Protein AF-Q4VAB4-F1 (afdb_monomer_lite)

InterPro domains:
  IPR021852 Domain of unknown function DUF3456 [PF11938] (2-85)
  IPR042415 Protein canopy homolog [PTHR13341] (2-89)

Organism: Mus musculus (NCBI:txid10090)

Sequence (94 aa):
MRMNDYQLEDDPVTKQKYFRRYAPRKGDKIYKEYKKFFFYSDAFRPLKFACEAIIEKYEDEIFELIAQEANHLADMLCNEKSDLCGTPTNSPEP

Secondary structure (DSSP, 8-state):
--GGGEEEEE-TTT--EEEEE-SPPTTSTTHHHHTTS----TTHHHHHHHHHHHHHHTHHHHHHHHHTT-TTHHHHHHHTS-STT---------

Foldseek 3Di:
DPQQQWEWDADPPPRDIDIGGPQDDVPDPCNVVSVVDDGGYPRNVVVVVVVVCLCVVCVPVLVVCVVVVPPCSVCCCCPPVDVNPPDPPPDPDD

Radius of gyration: 16.47 Å; chains: 1; bounding box: 33×50×33 Å

Structure (mmCIF, N/CA/C/O backbone):
data_AF-Q4VAB4-F1
#
_entry.id   AF-Q4VAB4-F1
#
loop_
_atom_site.group_PDB
_atom_site.id
_atom_site.type_symbol
_atom_site.label_atom_id
_atom_site.label_alt_id
_atom_site.label_comp_id
_atom_site.label_asym_id
_atom_site.label_entity_id
_atom_site.label_seq_id
_atom_site.pdbx_PDB_ins_code
_atom_site.Cartn_x
_atom_site.Cartn_y
_atom_site.Cartn_z
_atom_site.occupancy
_atom_site.B_iso_or_equiv
_atom_site.auth_seq_id
_atom_site.auth_comp_id
_atom_site.auth_asym_id
_atom_site.auth_atom_id
_atom_site.pdbx_PDB_model_num
ATOM 1 N N . MET A 1 1 ? -8.215 9.854 -3.628 1.00 66.25 1 MET A N 1
ATOM 2 C CA . MET A 1 1 ? -6.943 9.098 -3.533 1.00 66.25 1 MET A CA 1
ATOM 3 C C . MET A 1 1 ? -6.202 9.176 -4.869 1.00 66.25 1 MET A C 1
ATOM 5 O O . MET A 1 1 ? -6.843 9.079 -5.908 1.00 66.25 1 MET A O 1
ATOM 9 N N . ARG A 1 2 ? -4.888 9.444 -4.889 1.00 82.62 2 ARG A N 1
ATOM 10 C CA . ARG A 1 2 ? -4.119 9.567 -6.145 1.00 82.62 2 ARG A CA 1
ATOM 11 C C . ARG A 1 2 ? -3.558 8.205 -6.557 1.00 82.62 2 ARG A C 1
ATOM 13 O O . ARG A 1 2 ? -2.373 7.965 -6.388 1.00 82.62 2 ARG A O 1
ATOM 20 N N . MET A 1 3 ? -4.406 7.313 -7.068 1.00 89.06 3 MET A N 1
ATOM 21 C CA . MET A 1 3 ? -3.994 5.933 -7.396 1.00 89.06 3 MET A CA 1
ATOM 22 C C . MET A 1 3 ? -2.869 5.879 -8.436 1.00 89.06 3 MET A C 1
ATOM 24 O O . MET A 1 3 ? -1.995 5.028 -8.358 1.00 89.06 3 MET A O 1
ATOM 28 N N . ASN A 1 4 ? -2.845 6.843 -9.363 1.00 90.31 4 ASN A N 1
ATOM 29 C CA . ASN A 1 4 ? -1.774 6.975 -10.354 1.00 90.31 4 ASN A CA 1
ATOM 30 C C . ASN A 1 4 ? -0.394 7.253 -9.745 1.00 90.31 4 ASN A C 1
ATOM 32 O O . ASN A 1 4 ? 0.591 7.145 -10.460 1.00 90.31 4 ASN A O 1
ATOM 36 N N . ASP A 1 5 ? -0.307 7.617 -8.463 1.00 91.88 5 ASP A N 1
ATOM 37 C CA . ASP A 1 5 ? 0.960 7.869 -7.773 1.00 91.88 5 ASP A CA 1
ATOM 38 C C . ASP A 1 5 ? 1.652 6.569 -7.293 1.00 91.88 5 ASP A C 1
ATOM 40 O O . ASP A 1 5 ? 2.740 6.644 -6.715 1.00 91.88 5 ASP A O 1
ATOM 44 N N . TYR A 1 6 ? 1.026 5.402 -7.491 1.00 92.94 6 TYR A N 1
ATOM 45 C CA . TYR A 1 6 ? 1.511 4.086 -7.055 1.00 92.94 6 TYR A CA 1
ATOM 46 C C . TYR A 1 6 ? 1.940 3.217 -8.232 1.00 92.94 6 TYR A C 1
ATOM 48 O O . TYR A 1 6 ? 1.508 3.474 -9.343 1.00 92.94 6 TYR A O 1
ATOM 56 N N . GLN A 1 7 ? 2.753 2.196 -7.998 1.00 92.88 7 GLN A N 1
ATOM 57 C CA . GLN A 1 7 ? 3.163 1.182 -8.968 1.00 92.88 7 GLN A CA 1
ATOM 58 C C . GLN A 1 7 ? 3.056 -0.200 -8.319 1.00 92.88 7 GLN A C 1
ATOM 60 O O . GLN A 1 7 ? 3.251 -0.322 -7.107 1.00 92.88 7 GLN A O 1
ATOM 65 N N . LEU A 1 8 ? 2.715 -1.219 -9.107 1.00 92.44 8 LEU A N 1
ATOM 66 C CA . LEU A 1 8 ? 2.770 -2.609 -8.664 1.00 92.44 8 LEU A CA 1
ATOM 67 C C . LEU A 1 8 ? 4.218 -3.116 -8.735 1.00 92.44 8 LEU A C 1
ATOM 69 O O . LEU A 1 8 ? 4.835 -3.086 -9.797 1.00 92.44 8 LEU A O 1
ATOM 73 N N . GLU A 1 9 ? 4.754 -3.577 -7.610 1.00 92.00 9 GLU A N 1
ATOM 74 C CA . GLU A 1 9 ? 6.091 -4.168 -7.509 1.00 92.00 9 GLU A CA 1
ATOM 75 C C . GLU A 1 9 ? 5.985 -5.616 -7.009 1.00 92.00 9 GLU A C 1
ATOM 77 O O . GLU A 1 9 ? 5.108 -5.948 -6.208 1.00 92.00 9 GLU A O 1
ATOM 82 N N . ASP A 1 10 ? 6.884 -6.475 -7.491 1.00 92.31 10 ASP A N 1
ATOM 83 C CA . ASP A 1 10 ? 7.062 -7.841 -7.000 1.00 92.31 10 ASP A CA 1
ATOM 84 C C . ASP A 1 10 ? 8.251 -7.869 -6.028 1.00 92.31 10 ASP A C 1
ATOM 86 O O . ASP A 1 10 ? 9.352 -7.420 -6.364 1.00 92.31 10 ASP A O 1
ATOM 90 N N . ASP A 1 11 ? 8.062 -8.425 -4.831 1.00 91.56 11 ASP A N 1
ATOM 91 C CA . ASP A 1 11 ? 9.172 -8.694 -3.920 1.00 91.56 11 ASP A CA 1
ATOM 92 C C . ASP A 1 11 ? 10.136 -9.710 -4.569 1.00 91.56 11 ASP A C 1
ATOM 94 O O . ASP A 1 11 ? 9.712 -10.795 -4.989 1.00 91.56 11 ASP A O 1
ATOM 98 N N . PRO A 1 12 ? 11.440 -9.400 -4.688 1.00 93.25 12 PRO A N 1
ATOM 99 C CA . PRO A 1 12 ? 12.369 -10.267 -5.402 1.00 93.25 12 PRO A CA 1
ATOM 100 C C . PRO A 1 12 ? 12.549 -11.634 -4.727 1.00 93.25 12 PRO A C 1
ATOM 102 O O . PRO A 1 12 ? 12.837 -12.604 -5.439 1.00 93.25 12 PRO A O 1
ATOM 105 N N . VAL A 1 13 ? 12.360 -11.712 -3.405 1.00 94.06 13 VAL A N 1
ATOM 106 C CA . VAL A 1 13 ? 12.549 -12.901 -2.566 1.00 94.06 13 VAL A CA 1
ATOM 107 C C . VAL A 1 13 ? 11.252 -13.695 -2.446 1.00 94.06 13 VAL A C 1
ATOM 109 O O . VAL A 1 13 ? 11.238 -14.875 -2.784 1.00 94.06 13 VAL A O 1
ATOM 112 N N . THR A 1 14 ? 10.160 -13.069 -2.003 1.00 94.31 14 THR A N 1
ATOM 113 C CA . THR A 1 14 ? 8.893 -13.772 -1.720 1.00 94.31 14 THR A CA 1
ATOM 114 C C . THR A 1 14 ? 7.977 -13.887 -2.935 1.00 94.31 14 THR A C 1
ATOM 116 O O . THR A 1 14 ? 7.014 -14.647 -2.898 1.00 94.31 14 THR A O 1
ATOM 119 N N . LYS A 1 15 ? 8.251 -13.132 -4.011 1.00 91.19 15 LYS A N 1
ATOM 120 C CA . LYS A 1 15 ? 7.356 -12.949 -5.173 1.00 91.19 15 LYS A CA 1
ATOM 121 C C . LYS A 1 15 ? 5.991 -12.359 -4.818 1.00 91.19 15 LYS A C 1
ATOM 123 O O . LYS A 1 15 ? 5.081 -12.367 -5.646 1.00 91.19 15 LYS A O 1
ATOM 128 N N . GLN A 1 16 ? 5.840 -11.826 -3.608 1.00 90.31 16 GLN A N 1
ATOM 129 C CA . GLN A 1 16 ? 4.610 -11.180 -3.187 1.00 90.31 16 GLN A CA 1
ATOM 130 C C . GLN A 1 16 ? 4.474 -9.818 -3.869 1.00 90.31 16 GLN A C 1
ATOM 132 O O . GLN A 1 16 ? 5.416 -9.027 -3.915 1.00 90.31 16 GLN A O 1
ATOM 137 N N . LYS A 1 17 ? 3.276 -9.541 -4.381 1.00 89.75 17 LYS A N 1
ATOM 138 C CA . LYS A 1 17 ? 2.932 -8.270 -5.015 1.00 89.75 17 LYS A CA 1
ATOM 139 C C . LYS A 1 17 ? 2.548 -7.225 -3.982 1.00 89.75 17 LYS A C 1
ATOM 141 O O . LYS A 1 17 ? 1.727 -7.500 -3.110 1.00 89.75 17 LYS A O 1
ATOM 146 N N . TYR A 1 18 ? 3.071 -6.013 -4.125 1.00 90.38 18 TYR A N 1
ATOM 147 C CA . TYR A 1 18 ? 2.684 -4.872 -3.301 1.00 90.38 18 TYR A CA 1
ATOM 148 C C . TYR A 1 18 ? 2.615 -3.582 -4.119 1.00 90.38 18 TYR A C 1
ATOM 150 O O . TYR A 1 18 ? 3.260 -3.429 -5.154 1.00 90.38 18 TYR A O 1
ATOM 158 N N . PHE A 1 19 ? 1.804 -2.633 -3.652 1.00 91.25 19 PHE A N 1
ATOM 159 C CA . PHE A 1 19 ? 1.684 -1.321 -4.277 1.00 91.25 19 PHE A CA 1
ATOM 160 C C . PHE A 1 19 ? 2.607 -0.322 -3.585 1.00 91.25 19 PHE A C 1
ATOM 162 O O . PHE A 1 19 ? 2.442 -0.032 -2.399 1.00 91.25 19 PHE A O 1
ATOM 169 N N . ARG A 1 20 ? 3.551 0.258 -4.327 1.00 91.38 20 ARG A N 1
ATOM 170 C CA . ARG A 1 20 ? 4.497 1.249 -3.806 1.00 91.38 20 ARG A CA 1
ATOM 171 C C . ARG A 1 20 ? 4.229 2.629 -4.380 1.00 91.38 20 ARG A C 1
ATOM 173 O O . ARG A 1 20 ? 4.011 2.784 -5.575 1.00 91.38 20 ARG A O 1
ATOM 180 N N . ARG A 1 21 ? 4.274 3.666 -3.538 1.00 92.19 21 ARG A N 1
ATOM 181 C CA . ARG A 1 21 ? 4.180 5.054 -4.004 1.00 92.19 21 ARG A CA 1
ATOM 182 C C . ARG A 1 21 ? 5.498 5.489 -4.643 1.00 92.19 21 ARG A C 1
ATOM 184 O O . ARG A 1 21 ? 6.505 5.566 -3.944 1.00 92.19 21 ARG A O 1
ATOM 191 N N . TYR A 1 22 ? 5.461 5.841 -5.925 1.00 91.62 22 TYR A N 1
ATOM 192 C CA . TYR A 1 22 ? 6.619 6.372 -6.652 1.00 91.62 22 TYR A CA 1
ATOM 193 C C . TYR A 1 22 ? 6.549 7.896 -6.822 1.00 91.62 22 TYR A C 1
ATOM 195 O O . TYR A 1 22 ? 7.579 8.567 -6.875 1.00 91.62 22 TYR A O 1
ATOM 203 N N . ALA A 1 23 ? 5.343 8.475 -6.874 1.00 92.88 23 ALA A N 1
ATOM 204 C CA . ALA A 1 23 ? 5.200 9.916 -7.047 1.00 92.88 23 ALA A CA 1
ATOM 205 C C . ALA A 1 23 ? 5.611 10.688 -5.775 1.00 92.88 23 ALA A C 1
ATOM 207 O O . ALA A 1 23 ? 5.385 10.204 -4.664 1.00 92.88 23 ALA A O 1
ATOM 208 N N . PRO A 1 24 ? 6.111 11.930 -5.894 1.00 93.06 24 PRO A N 1
ATOM 209 C CA . PRO A 1 24 ? 6.423 12.805 -4.762 1.00 93.06 24 PRO A CA 1
ATOM 210 C C . PRO A 1 24 ? 5.167 13.297 -4.024 1.00 93.06 24 PRO A C 1
ATOM 212 O O . PRO A 1 24 ? 4.067 13.393 -4.585 1.00 93.06 24 PRO A O 1
ATOM 215 N N . ARG A 1 25 ? 5.283 13.580 -2.723 1.00 91.56 25 ARG A N 1
ATOM 216 C CA . ARG A 1 25 ? 4.236 14.209 -1.897 1.00 91.56 25 ARG A CA 1
ATOM 217 C C . ARG A 1 25 ? 4.181 15.714 -2.159 1.00 91.56 25 ARG A C 1
ATOM 219 O O . ARG A 1 25 ? 5.136 16.331 -2.627 1.00 91.56 25 ARG A O 1
ATOM 226 N N . LYS A 1 26 ? 3.034 16.328 -1.848 1.00 89.81 26 LYS A N 1
ATOM 227 C CA . LYS A 1 26 ? 2.919 17.792 -1.855 1.00 89.81 26 LYS A CA 1
ATOM 228 C C . LYS A 1 26 ? 3.873 18.336 -0.784 1.00 89.81 26 LYS A C 1
ATOM 230 O O . LYS A 1 26 ? 3.694 18.019 0.384 1.00 89.81 26 LYS A O 1
ATOM 235 N N . GLY A 1 27 ? 4.857 19.130 -1.196 1.00 92.25 27 GLY A N 1
ATOM 236 C CA . GLY A 1 27 ? 5.913 19.654 -0.320 1.00 92.25 27 GLY A CA 1
ATOM 237 C C . GLY A 1 27 ? 7.314 19.196 -0.724 1.00 92.25 27 GLY A C 1
ATOM 238 O O . GLY A 1 27 ? 8.279 19.908 -0.460 1.00 92.25 27 GLY A O 1
ATOM 239 N N . ASP A 1 28 ? 7.427 18.079 -1.444 1.00 94.31 28 ASP A N 1
ATOM 240 C CA . ASP A 1 28 ? 8.717 17.619 -1.955 1.00 94.31 28 ASP A CA 1
ATOM 241 C C . ASP A 1 28 ? 9.244 18.586 -3.020 1.00 94.31 28 ASP A C 1
ATOM 243 O O . ASP A 1 28 ? 8.481 19.102 -3.843 1.00 94.31 28 ASP A O 1
ATOM 247 N N . LYS A 1 29 ? 10.566 18.797 -3.047 1.00 94.50 29 LYS A N 1
ATOM 248 C CA . LYS A 1 29 ? 11.216 19.766 -3.949 1.00 94.50 29 LYS A CA 1
ATOM 249 C C . LYS A 1 29 ? 10.847 19.547 -5.422 1.00 94.50 29 LYS A C 1
ATOM 251 O O . LYS A 1 29 ? 10.549 20.512 -6.110 1.00 94.50 29 LYS A O 1
ATOM 256 N N . ILE A 1 30 ? 10.804 18.288 -5.864 1.00 93.88 30 ILE A N 1
ATOM 257 C CA . ILE A 1 30 ? 10.513 17.881 -7.251 1.00 93.88 30 ILE A CA 1
ATOM 258 C C . ILE A 1 30 ? 9.015 17.882 -7.597 1.00 93.88 30 ILE A C 1
ATOM 260 O O . ILE A 1 30 ? 8.635 17.636 -8.739 1.00 93.88 30 ILE A O 1
ATOM 264 N N . TYR A 1 31 ? 8.124 18.132 -6.629 1.00 91.81 31 TYR A N 1
ATOM 265 C CA . TYR A 1 31 ? 6.681 17.997 -6.836 1.00 91.81 31 TYR A CA 1
ATOM 266 C C . TYR A 1 31 ? 6.158 18.889 -7.974 1.00 91.81 31 TYR A C 1
ATOM 268 O O . TYR A 1 31 ? 5.272 18.467 -8.720 1.00 91.81 31 TYR A O 1
ATOM 276 N N . LYS A 1 32 ? 6.701 20.107 -8.128 1.00 92.50 32 LYS A N 1
ATOM 277 C CA . LYS A 1 32 ? 6.276 21.058 -9.171 1.00 92.50 32 LYS A CA 1
ATOM 278 C C . LYS A 1 32 ? 6.659 20.576 -10.567 1.00 92.50 32 LYS A C 1
ATOM 280 O O . LYS A 1 32 ? 5.843 20.655 -11.479 1.00 92.50 32 LYS A O 1
ATOM 285 N N . GLU A 1 33 ? 7.873 20.069 -10.728 1.00 93.25 33 GLU A N 1
ATOM 286 C CA . GLU A 1 33 ? 8.395 19.525 -11.980 1.00 93.25 33 GLU A CA 1
ATOM 287 C C . GLU A 1 33 ? 7.661 18.239 -12.340 1.00 93.25 33 GLU A C 1
ATOM 289 O O . GLU A 1 33 ? 7.178 18.098 -13.460 1.00 93.25 33 GLU A O 1
ATOM 294 N N . TYR A 1 34 ? 7.496 17.347 -11.364 1.00 91.12 34 TYR A N 1
ATOM 295 C CA . TYR A 1 34 ? 6.803 16.079 -11.535 1.00 91.12 34 TYR A CA 1
ATOM 296 C C . TYR A 1 34 ? 5.355 16.271 -12.009 1.00 91.12 34 TYR A C 1
ATOM 298 O O . TYR A 1 34 ? 4.889 15.565 -12.899 1.00 91.12 34 TYR A O 1
ATOM 306 N N . LYS A 1 35 ? 4.637 17.263 -11.461 1.00 87.06 35 LYS A N 1
ATOM 307 C CA . LYS A 1 35 ? 3.239 17.551 -11.825 1.00 87.06 35 LYS A CA 1
ATOM 308 C C . LYS A 1 35 ? 3.040 18.128 -13.229 1.00 87.06 35 LYS A C 1
ATOM 310 O O . LYS A 1 35 ? 1.890 18.268 -13.636 1.00 87.06 35 LYS A O 1
ATOM 315 N N . LYS A 1 36 ? 4.110 18.432 -13.970 1.00 91.88 36 LYS A N 1
ATOM 316 C CA . LYS A 1 36 ? 4.018 18.805 -15.393 1.00 91.88 36 LYS A CA 1
ATOM 317 C C . LYS A 1 36 ? 3.695 17.609 -16.290 1.00 91.88 36 LYS A C 1
ATOM 319 O O . LYS A 1 36 ? 3.271 17.805 -17.423 1.00 91.88 36 LYS A O 1
ATOM 324 N N . PHE A 1 37 ? 3.886 16.392 -15.787 1.00 88.69 37 PHE A N 1
ATOM 325 C CA . PHE A 1 37 ? 3.657 15.157 -16.520 1.00 88.69 37 PHE A CA 1
ATOM 326 C C . PHE A 1 37 ? 2.400 14.444 -16.011 1.00 88.69 37 PHE A C 1
ATOM 328 O O . PHE A 1 37 ? 2.079 14.470 -14.819 1.00 88.69 37 PHE A O 1
ATOM 335 N N . PHE A 1 38 ? 1.702 13.779 -16.930 1.00 82.25 38 PHE A N 1
ATOM 336 C CA . PHE A 1 38 ? 0.609 12.866 -16.618 1.00 82.25 38 PHE A CA 1
ATOM 337 C C . PHE A 1 38 ? 1.114 11.433 -16.755 1.00 82.25 38 PHE A C 1
ATOM 339 O O . PHE A 1 38 ? 1.600 11.048 -17.815 1.00 82.25 38 PHE A O 1
ATOM 346 N N . PHE A 1 39 ? 0.981 10.652 -15.687 1.00 85.06 39 PHE A N 1
ATOM 347 C CA . PHE A 1 39 ? 1.362 9.243 -15.659 1.00 85.06 39 PHE A CA 1
ATOM 348 C C . PHE A 1 39 ? 0.112 8.384 -15.485 1.00 85.06 39 PHE A C 1
ATOM 350 O O . PHE A 1 39 ? -0.745 8.696 -14.651 1.00 85.06 39 PHE A O 1
ATOM 357 N N . TYR A 1 40 ? 0.016 7.311 -16.267 1.00 86.62 40 TYR A N 1
ATOM 358 C CA . TYR A 1 40 ? -0.962 6.251 -16.049 1.00 86.62 40 TYR A CA 1
ATOM 359 C C . TYR A 1 40 ? -0.251 5.074 -15.398 1.00 86.62 40 TYR A C 1
ATOM 361 O O . TYR A 1 40 ? 0.737 4.583 -15.938 1.00 86.62 40 TYR A O 1
ATOM 369 N N . SER A 1 41 ? -0.747 4.649 -14.241 1.00 88.56 41 SER A N 1
ATOM 370 C CA . SER A 1 41 ? -0.170 3.527 -13.511 1.00 88.56 41 SER A CA 1
ATOM 371 C C . SER A 1 41 ? -0.967 2.244 -13.733 1.00 88.56 41 SER A C 1
ATOM 373 O O . SER A 1 41 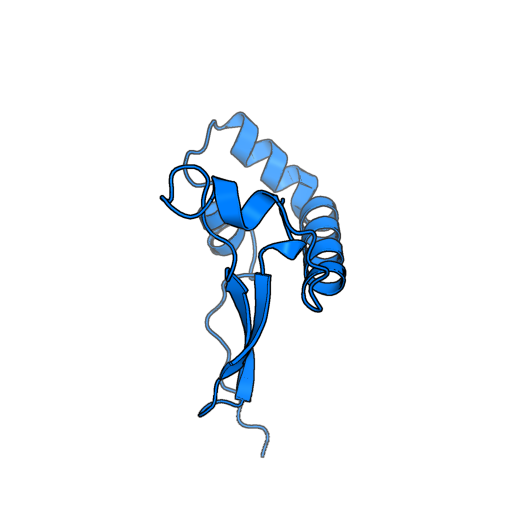? -2.201 2.261 -13.744 1.00 88.56 41 SER A O 1
ATOM 375 N N . ASP A 1 42 ? -0.258 1.123 -13.823 1.00 88.31 42 ASP A N 1
ATOM 376 C CA . ASP A 1 42 ? -0.817 -0.228 -13.750 1.00 88.31 42 ASP A CA 1
ATOM 377 C C . ASP A 1 42 ? -1.548 -0.500 -12.422 1.00 88.31 42 ASP A C 1
ATOM 379 O O . ASP A 1 42 ? -2.532 -1.241 -12.387 1.00 88.31 42 ASP A O 1
ATOM 383 N N . ALA A 1 43 ? -1.156 0.188 -11.349 1.00 91.12 43 ALA A N 1
ATOM 384 C CA . ALA A 1 43 ? -1.813 0.154 -10.051 1.00 91.12 43 ALA A CA 1
ATOM 385 C C . ALA A 1 43 ? -3.159 0.895 -10.017 1.00 91.12 43 ALA A C 1
ATOM 387 O O . ALA A 1 43 ? -3.939 0.688 -9.086 1.00 91.12 43 ALA A O 1
ATOM 388 N N . PHE A 1 44 ? -3.475 1.745 -11.006 1.00 91.25 44 PHE A N 1
ATOM 389 C CA . PHE A 1 44 ? -4.660 2.606 -10.948 1.00 91.25 44 PHE A CA 1
ATOM 390 C C . PHE A 1 44 ? -5.962 1.814 -10.821 1.00 91.25 44 PHE A C 1
ATOM 392 O O . PHE A 1 44 ? -6.767 2.101 -9.937 1.00 91.25 44 PHE A O 1
ATOM 399 N N . ARG A 1 45 ? -6.186 0.834 -11.708 1.00 92.31 45 ARG A N 1
ATOM 400 C CA . ARG A 1 45 ? -7.445 0.073 -11.728 1.00 92.31 45 ARG A CA 1
ATOM 401 C C . ARG A 1 45 ? -7.584 -0.843 -10.507 1.00 92.31 45 ARG A C 1
ATOM 403 O O . ARG A 1 45 ? -8.631 -0.751 -9.870 1.00 92.31 45 ARG A O 1
ATOM 410 N N . PRO A 1 46 ? -6.572 -1.656 -10.134 1.00 92.75 46 PRO A N 1
ATOM 411 C CA . PRO A 1 46 ? -6.670 -2.514 -8.954 1.00 92.75 46 PRO A CA 1
ATOM 412 C C . PRO A 1 46 ? -6.895 -1.723 -7.664 1.00 92.75 46 PRO A C 1
ATOM 414 O O . PRO A 1 46 ? -7.777 -2.069 -6.887 1.00 92.75 46 PRO A O 1
ATOM 417 N N . LEU A 1 47 ? -6.161 -0.622 -7.459 1.00 92.38 47 LEU A N 1
ATOM 418 C CA . LEU A 1 47 ? -6.324 0.200 -6.258 1.00 92.38 47 LEU A CA 1
ATOM 419 C C . LEU A 1 47 ? -7.656 0.947 -6.236 1.00 92.38 47 LEU A C 1
ATOM 421 O O . LEU A 1 47 ? -8.244 1.097 -5.168 1.00 92.38 47 LEU A O 1
ATOM 425 N N . LYS A 1 48 ? -8.142 1.420 -7.392 1.00 92.75 48 LYS A N 1
ATOM 426 C CA . LYS A 1 48 ? -9.472 2.030 -7.486 1.00 92.75 48 LYS A CA 1
ATOM 427 C C . LYS A 1 48 ? -10.542 1.028 -7.053 1.00 92.75 48 LYS A C 1
ATOM 429 O O . LYS A 1 48 ? -11.315 1.348 -6.160 1.00 92.75 48 LYS A O 1
ATOM 434 N N . PHE A 1 49 ? -10.524 -0.170 -7.634 1.00 94.12 49 PHE A N 1
ATOM 435 C CA . PHE A 1 49 ? -11.477 -1.225 -7.304 1.00 94.12 49 PHE A CA 1
ATOM 436 C C 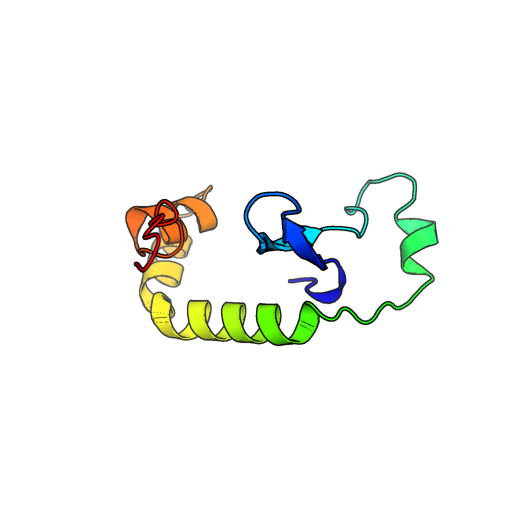. PHE A 1 49 ? -11.398 -1.630 -5.827 1.00 94.12 49 PHE A C 1
ATOM 438 O O . PHE A 1 49 ? -12.420 -1.693 -5.158 1.00 94.12 49 PHE A O 1
ATOM 445 N N . ALA A 1 50 ? -10.192 -1.836 -5.289 1.00 92.38 50 ALA A N 1
ATOM 446 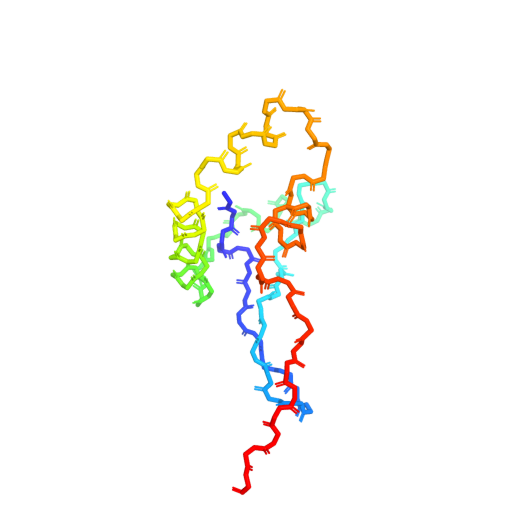C CA . ALA A 1 50 ? -10.012 -2.171 -3.877 1.00 92.38 50 ALA A CA 1
ATOM 447 C C . ALA A 1 50 ? -10.553 -1.071 -2.949 1.00 92.38 50 ALA A C 1
ATOM 449 O O . ALA A 1 50 ? -11.209 -1.370 -1.960 1.00 92.38 50 ALA A O 1
ATOM 450 N N . CYS A 1 51 ? -10.319 0.202 -3.280 1.00 93.12 51 CYS A N 1
ATOM 451 C CA . CYS A 1 51 ? -10.857 1.327 -2.519 1.00 93.12 51 CYS A CA 1
ATOM 452 C C . CYS A 1 51 ? -12.389 1.368 -2.563 1.00 93.12 51 CYS A C 1
ATOM 454 O O . CYS A 1 51 ? -13.009 1.592 -1.531 1.00 93.12 51 CYS A O 1
ATOM 456 N N . GLU A 1 52 ? -12.988 1.165 -3.740 1.00 95.44 52 GLU A N 1
ATOM 457 C CA . GLU A 1 52 ? -14.446 1.108 -3.906 1.00 95.44 52 GLU A CA 1
ATOM 458 C C . GLU A 1 52 ? -15.037 -0.045 -3.084 1.00 95.44 52 GLU A C 1
ATOM 460 O O . GLU A 1 52 ? -15.955 0.181 -2.303 1.00 95.44 52 GLU A O 1
ATOM 465 N N . ALA A 1 53 ? -14.435 -1.235 -3.154 1.00 95.19 53 ALA A N 1
ATOM 466 C CA . ALA A 1 53 ? -14.868 -2.403 -2.392 1.00 95.19 53 ALA A CA 1
ATOM 467 C C . ALA A 1 53 ? -14.722 -2.225 -0.870 1.00 95.19 53 ALA A C 1
ATOM 469 O O . ALA A 1 53 ? -15.582 -2.676 -0.121 1.00 95.19 53 ALA A O 1
ATOM 470 N N . ILE A 1 54 ? -13.650 -1.575 -0.394 1.00 94.19 54 ILE A N 1
ATOM 471 C CA . ILE A 1 54 ? -13.475 -1.276 1.038 1.00 94.19 54 ILE A CA 1
ATOM 472 C C . ILE A 1 54 ? -14.547 -0.294 1.512 1.00 94.19 54 ILE A C 1
ATOM 474 O O . ILE A 1 54 ? -15.127 -0.509 2.569 1.00 94.19 54 ILE A O 1
ATOM 478 N N . ILE A 1 55 ? -14.816 0.762 0.739 1.00 94.31 55 ILE A N 1
ATOM 479 C CA . ILE A 1 55 ? -15.844 1.749 1.092 1.00 94.31 55 ILE A CA 1
ATOM 480 C C . ILE A 1 55 ? -17.222 1.091 1.146 1.00 94.31 55 ILE A C 1
ATOM 482 O O . ILE A 1 55 ? -17.940 1.310 2.107 1.00 94.31 55 ILE A O 1
ATOM 486 N N . GLU A 1 56 ? -17.572 0.283 0.144 1.00 96.56 56 GLU A N 1
ATOM 487 C CA . GLU A 1 56 ? -18.869 -0.399 0.080 1.00 96.56 56 GLU A CA 1
ATOM 488 C C . GLU A 1 56 ? -19.038 -1.423 1.207 1.00 96.56 56 GLU A C 1
ATOM 490 O O . GLU A 1 56 ? -20.086 -1.496 1.838 1.00 96.56 56 GLU A O 1
ATOM 495 N N . LYS A 1 57 ? -18.002 -2.222 1.479 1.00 96.19 57 LYS A N 1
ATOM 496 C CA . LYS A 1 57 ? -18.088 -3.297 2.469 1.00 96.19 57 LYS A CA 1
ATOM 497 C C . LYS A 1 57 ? -18.074 -2.790 3.911 1.00 96.19 57 LYS A C 1
ATOM 499 O O . LYS A 1 57 ? -18.699 -3.423 4.754 1.00 96.19 57 LYS A O 1
ATOM 504 N N . TYR A 1 58 ? -17.330 -1.721 4.185 1.00 95.56 58 TYR A N 1
ATOM 505 C CA . TYR A 1 58 ? -17.096 -1.211 5.538 1.00 95.56 58 TYR A CA 1
ATOM 506 C C . TYR A 1 58 ? -17.689 0.189 5.743 1.00 95.56 58 TYR A C 1
ATOM 508 O O . TYR A 1 58 ? -17.125 1.012 6.466 1.00 95.56 58 TYR A O 1
ATOM 516 N N . GLU A 1 59 ? -18.778 0.499 5.037 1.00 96.06 59 GLU A N 1
ATOM 517 C CA . GLU A 1 59 ? -19.418 1.817 5.051 1.00 96.06 59 GLU A CA 1
ATOM 518 C C . GLU A 1 59 ? -19.780 2.250 6.482 1.00 96.06 59 GLU A C 1
ATOM 520 O O . GLU A 1 59 ? -19.400 3.342 6.914 1.00 96.06 59 GLU A O 1
ATOM 525 N N . ASP A 1 60 ? -20.436 1.367 7.237 1.00 95.50 60 ASP A N 1
ATOM 526 C CA . ASP A 1 60 ? -20.892 1.637 8.601 1.00 95.50 60 ASP A CA 1
ATOM 527 C C . ASP A 1 60 ? -19.721 1.850 9.572 1.00 95.50 60 ASP A C 1
ATOM 529 O O . ASP A 1 60 ? -19.725 2.804 10.352 1.00 95.50 60 ASP A O 1
ATOM 533 N N . GLU A 1 61 ? -18.677 1.018 9.506 1.00 94.12 61 GLU A N 1
ATOM 534 C CA . GLU A 1 61 ? -17.492 1.162 10.355 1.00 94.12 61 GLU A CA 1
ATOM 535 C C . GLU A 1 61 ? -16.701 2.424 10.006 1.00 94.12 61 GLU A C 1
ATOM 537 O O . GLU A 1 61 ? -16.201 3.110 10.898 1.00 94.12 61 GLU A O 1
ATOM 542 N N . ILE A 1 62 ? -16.609 2.775 8.719 1.00 94.44 62 ILE A N 1
ATOM 543 C CA . ILE A 1 62 ? -16.004 4.037 8.285 1.00 94.44 62 ILE A CA 1
ATOM 544 C C . ILE A 1 62 ? -16.790 5.216 8.867 1.00 94.44 62 ILE A C 1
ATOM 546 O O . ILE A 1 62 ? -16.175 6.133 9.417 1.00 94.44 62 ILE A O 1
ATOM 550 N N . PHE A 1 63 ? -18.124 5.202 8.792 1.00 94.44 63 PHE A N 1
ATOM 551 C CA . PHE A 1 63 ? -18.950 6.258 9.378 1.00 94.44 63 PHE A CA 1
ATOM 552 C C . PHE A 1 63 ? -18.790 6.352 10.895 1.00 94.44 63 PHE A C 1
ATOM 554 O O . PHE A 1 63 ? -18.641 7.460 11.414 1.00 94.44 63 PHE A O 1
ATOM 561 N N . GLU A 1 64 ? -18.770 5.220 11.599 1.00 93.56 64 GLU A N 1
ATOM 562 C CA . GLU A 1 64 ? -18.562 5.167 13.047 1.00 93.56 64 GLU A CA 1
ATOM 563 C C . GLU A 1 64 ? -17.217 5.802 13.439 1.00 93.56 64 GLU A C 1
ATOM 565 O O . GLU A 1 64 ? -17.169 6.676 14.307 1.00 93.56 64 GLU A O 1
ATOM 570 N N . LEU A 1 65 ? -16.129 5.427 12.756 1.00 93.56 65 LEU A N 1
ATOM 571 C CA . LEU A 1 65 ? -14.787 5.953 13.027 1.00 93.56 65 LEU A CA 1
ATOM 572 C C . LEU A 1 65 ? -14.669 7.448 12.693 1.00 93.56 65 LEU A C 1
ATOM 574 O O . LEU A 1 65 ? -13.985 8.185 13.407 1.00 93.56 65 LEU A O 1
ATOM 578 N N . ILE A 1 66 ? -15.341 7.919 11.634 1.00 92.88 66 ILE A N 1
ATOM 579 C CA . ILE A 1 66 ? -15.411 9.353 11.306 1.00 92.88 66 ILE A CA 1
ATOM 580 C C . ILE A 1 66 ? -16.176 10.113 12.392 1.00 92.88 66 ILE A C 1
ATOM 582 O O . ILE A 1 66 ? -15.717 11.167 12.828 1.00 92.88 66 ILE A O 1
ATOM 586 N N . ALA A 1 67 ? -17.316 9.587 12.849 1.00 93.50 67 ALA A N 1
ATOM 587 C CA . ALA A 1 67 ? -18.125 10.209 13.897 1.00 93.50 67 ALA A CA 1
ATOM 588 C C . ALA A 1 67 ? -17.390 10.286 15.246 1.00 93.50 67 ALA A C 1
ATOM 590 O O . ALA A 1 67 ? -17.628 11.205 16.025 1.00 93.50 67 ALA A O 1
ATOM 591 N N . GLN A 1 68 ? -16.472 9.352 15.503 1.00 92.19 68 GLN A N 1
ATOM 592 C CA . GLN A 1 68 ? -15.590 9.347 16.673 1.00 92.19 68 GLN A CA 1
ATOM 593 C C . GLN A 1 68 ? -14.365 10.275 16.529 1.00 92.19 68 GLN A C 1
ATOM 595 O O . GLN A 1 68 ? -13.528 10.308 17.429 1.00 92.19 68 GLN A O 1
ATOM 600 N N . GLU A 1 69 ? -14.237 11.017 15.418 1.00 87.69 69 GLU A N 1
ATOM 601 C CA . GLU A 1 69 ? -13.087 11.885 15.097 1.00 87.69 69 GLU A CA 1
ATOM 602 C C . GLU A 1 69 ? -11.738 11.160 15.199 1.00 87.69 69 GLU A C 1
ATOM 604 O O . GLU A 1 69 ? -10.720 11.691 15.654 1.00 87.69 69 GLU A O 1
ATOM 609 N N . ALA A 1 70 ? -11.722 9.898 14.788 1.00 84.81 70 ALA A N 1
ATOM 610 C CA . ALA A 1 70 ? -10.606 9.038 15.089 1.00 84.81 70 ALA A CA 1
ATOM 611 C C . ALA A 1 70 ? -9.381 9.371 14.205 1.00 84.81 70 ALA A C 1
ATOM 613 O O . ALA A 1 70 ? -9.398 9.224 12.981 1.00 84.81 70 ALA A O 1
ATOM 614 N N . ASN A 1 71 ? -8.280 9.803 14.836 1.00 85.44 71 ASN A N 1
ATOM 615 C CA . ASN A 1 71 ? -7.068 10.291 14.151 1.00 85.44 71 ASN A CA 1
ATOM 616 C C . ASN A 1 71 ? -6.393 9.250 13.233 1.00 85.44 71 ASN A C 1
ATOM 618 O O . ASN A 1 71 ? -5.659 9.615 12.315 1.00 85.44 71 ASN A O 1
ATOM 622 N N . HIS A 1 72 ? -6.639 7.960 13.479 1.00 87.88 72 HIS A N 1
ATOM 623 C CA . HIS A 1 72 ? -5.985 6.827 12.817 1.00 87.88 72 HIS A CA 1
ATOM 624 C C . HIS A 1 72 ? -6.984 5.923 12.091 1.00 87.88 72 HIS A C 1
ATOM 626 O O . HIS A 1 72 ? -6.878 4.701 12.161 1.00 87.88 72 HIS A O 1
ATOM 632 N N . LEU A 1 73 ? -7.968 6.518 11.401 1.00 91.12 73 LEU A N 1
ATOM 633 C CA . LEU A 1 73 ? -9.062 5.793 10.738 1.00 91.12 73 LEU A CA 1
ATOM 634 C C . LEU A 1 73 ? -8.586 4.576 9.936 1.00 91.12 73 LEU A C 1
ATOM 636 O O . LEU A 1 73 ? -9.162 3.506 10.071 1.00 91.12 73 LEU A O 1
ATOM 640 N N . ALA A 1 74 ? -7.524 4.722 9.138 1.00 89.19 74 ALA A N 1
ATOM 641 C CA . ALA A 1 74 ? -7.002 3.623 8.327 1.00 89.19 74 ALA A CA 1
ATOM 642 C C . ALA A 1 74 ? -6.479 2.456 9.179 1.00 89.19 74 ALA A C 1
ATOM 644 O O . ALA A 1 74 ? -6.760 1.306 8.856 1.00 89.19 74 ALA A O 1
ATOM 645 N N . ASP A 1 75 ? -5.765 2.742 10.270 1.00 89.38 75 ASP A N 1
ATOM 646 C CA . ASP A 1 75 ? -5.187 1.707 11.127 1.00 89.38 75 ASP A CA 1
ATOM 647 C C . ASP A 1 75 ? -6.277 0.980 11.925 1.00 89.38 75 ASP A C 1
ATOM 649 O O . ASP A 1 75 ? -6.262 -0.247 11.973 1.00 89.38 75 ASP A O 1
ATOM 653 N N . MET A 1 76 ? -7.254 1.697 12.498 1.00 91.38 76 MET A N 1
ATOM 654 C CA . MET A 1 76 ? -8.360 1.046 13.225 1.00 91.38 76 MET A CA 1
ATOM 655 C C . MET A 1 76 ? -9.264 0.268 12.273 1.00 91.38 76 MET A C 1
ATOM 657 O O . MET A 1 76 ? -9.644 -0.862 12.568 1.00 91.38 76 MET A O 1
ATOM 661 N N . LEU A 1 77 ? -9.569 0.824 11.096 1.00 93.31 77 LEU A N 1
ATOM 662 C CA . LEU A 1 77 ? -10.357 0.110 10.099 1.00 93.31 77 LEU A CA 1
ATOM 663 C C . LEU A 1 77 ? -9.661 -1.192 9.692 1.00 93.31 77 LEU A C 1
ATOM 665 O O . LEU A 1 77 ? -10.291 -2.243 9.657 1.00 93.31 77 LEU A O 1
ATOM 669 N N . CYS A 1 78 ? -8.361 -1.131 9.400 1.00 91.88 78 CYS A N 1
ATOM 670 C CA . CYS A 1 78 ? -7.618 -2.256 8.842 1.00 91.88 78 CYS A CA 1
ATOM 671 C C . CYS A 1 78 ? -7.241 -3.337 9.867 1.00 91.88 78 CYS A C 1
ATOM 673 O O . CYS A 1 78 ? -7.098 -4.493 9.474 1.00 91.88 78 CYS A O 1
ATOM 675 N N . ASN A 1 79 ? -7.051 -2.965 11.140 1.00 88.94 79 ASN A N 1
ATOM 676 C CA . ASN A 1 79 ? -6.607 -3.880 12.199 1.00 88.94 79 ASN A CA 1
ATOM 677 C C . ASN A 1 79 ? -7.715 -4.286 13.183 1.00 88.94 79 ASN A C 1
ATOM 679 O O . ASN A 1 79 ? -7.662 -5.391 13.712 1.00 88.94 79 ASN A O 1
ATOM 683 N N . GLU A 1 80 ? -8.671 -3.400 13.489 1.00 88.31 80 GLU A N 1
ATOM 684 C CA . GLU A 1 80 ? -9.679 -3.638 14.540 1.00 88.31 80 GLU A CA 1
ATOM 685 C C . GLU A 1 80 ? -11.053 -3.987 13.969 1.00 88.31 80 GLU A C 1
ATOM 687 O O . GLU A 1 80 ? -11.756 -4.838 14.511 1.00 88.31 80 GLU A O 1
ATOM 692 N N . LYS A 1 81 ? -11.453 -3.317 12.884 1.00 86.94 81 LYS A N 1
ATOM 693 C CA . LYS A 1 81 ? -12.778 -3.480 12.265 1.00 86.94 81 LYS A CA 1
ATOM 694 C C . LYS A 1 81 ? -12.764 -4.420 11.052 1.00 86.94 81 LYS A C 1
ATOM 696 O O . LYS A 1 81 ? -13.821 -4.771 10.536 1.00 86.94 81 LYS A O 1
ATOM 701 N N . SER A 1 82 ?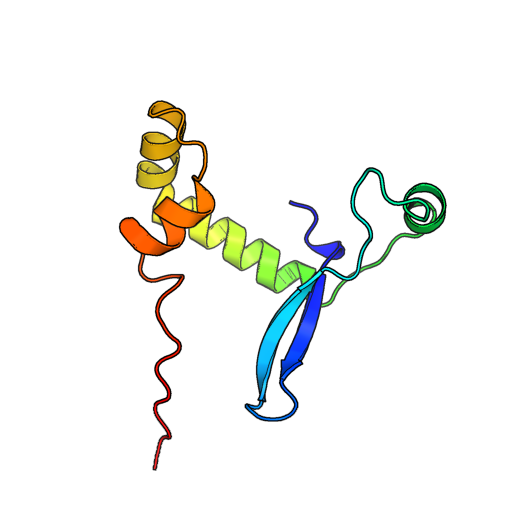 -11.588 -4.844 10.583 1.00 86.94 82 SER A N 1
ATOM 702 C CA . SER A 1 82 ? -11.446 -5.752 9.442 1.00 86.94 82 SER A CA 1
ATOM 703 C C . SER A 1 82 ? -10.209 -6.647 9.554 1.00 86.94 82 SER A C 1
ATOM 705 O O . SER A 1 82 ? -9.278 -6.333 10.285 1.00 86.94 82 SER A O 1
ATOM 707 N N . ASP A 1 83 ? -10.176 -7.727 8.768 1.00 83.25 83 ASP A N 1
ATOM 708 C CA . ASP A 1 83 ? -9.011 -8.616 8.619 1.00 83.25 83 ASP A CA 1
ATOM 709 C C . ASP A 1 83 ? -8.094 -8.195 7.449 1.00 83.25 83 ASP A C 1
ATOM 711 O O . ASP A 1 83 ? -7.353 -9.006 6.892 1.00 83.25 83 ASP A O 1
ATOM 715 N N . LEU A 1 84 ? -8.166 -6.932 7.010 1.00 87.31 84 LEU A N 1
ATOM 716 C CA . LEU A 1 84 ? -7.453 -6.464 5.815 1.00 87.31 84 LEU A CA 1
ATOM 717 C C . LEU A 1 84 ? -5.938 -6.351 6.030 1.00 87.31 84 LEU A C 1
ATOM 719 O O . LEU A 1 84 ? -5.177 -6.550 5.084 1.00 87.31 84 LEU A O 1
ATOM 723 N N . CYS A 1 85 ? -5.501 -6.039 7.254 1.00 83.56 85 CYS A N 1
ATOM 724 C CA . CYS A 1 85 ? -4.086 -5.906 7.616 1.00 83.56 85 CYS A CA 1
ATOM 725 C C . CYS A 1 85 ? -3.529 -7.137 8.350 1.00 83.56 85 CYS A C 1
ATOM 727 O O . CYS A 1 85 ? -2.471 -7.053 8.977 1.00 83.56 85 CYS A O 1
ATOM 729 N N . GLY A 1 86 ? -4.215 -8.285 8.267 1.00 69.44 86 GLY A N 1
ATOM 730 C CA . GLY A 1 86 ? -3.749 -9.537 8.858 1.00 69.44 86 GLY A CA 1
ATOM 731 C C . GLY A 1 86 ? -2.320 -9.893 8.430 1.00 69.44 86 GLY A C 1
ATOM 732 O O . GLY A 1 86 ? -1.880 -9.582 7.320 1.00 69.44 86 GLY A O 1
ATOM 733 N N . THR A 1 87 ? -1.576 -10.554 9.322 1.00 58.34 87 THR A N 1
ATOM 734 C CA . THR A 1 87 ? -0.244 -11.069 8.995 1.00 58.34 87 THR A CA 1
ATOM 735 C C . THR A 1 87 ? -0.347 -11.968 7.760 1.00 58.34 87 THR A C 1
ATOM 737 O O . THR A 1 87 ? -1.250 -12.808 7.704 1.00 58.34 87 THR A O 1
ATOM 740 N N . PRO A 1 88 ? 0.534 -11.814 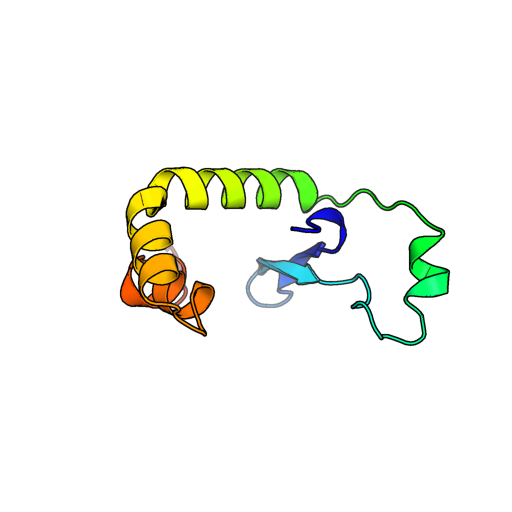6.751 1.00 56.06 88 PRO A N 1
ATOM 741 C CA . PRO A 1 88 ? 0.507 -12.678 5.584 1.00 56.06 88 PRO A CA 1
ATOM 742 C C . PRO A 1 88 ? 0.636 -14.117 6.074 1.00 56.06 88 PRO A C 1
ATOM 744 O O . PRO A 1 88 ? 1.645 -14.505 6.669 1.00 56.06 88 PRO A O 1
ATOM 747 N N . THR A 1 89 ? -0.427 -14.892 5.885 1.00 51.56 89 THR A N 1
ATOM 748 C CA . THR A 1 89 ? -0.440 -16.318 6.174 1.00 51.56 89 THR A CA 1
ATOM 749 C C . THR A 1 89 ? 0.509 -16.942 5.162 1.00 51.56 89 THR A C 1
ATOM 751 O O . THR A 1 89 ? 0.151 -17.192 4.016 1.00 51.56 89 THR A O 1
ATOM 754 N N . ASN A 1 90 ? 1.771 -17.115 5.561 1.00 47.56 90 ASN A N 1
AT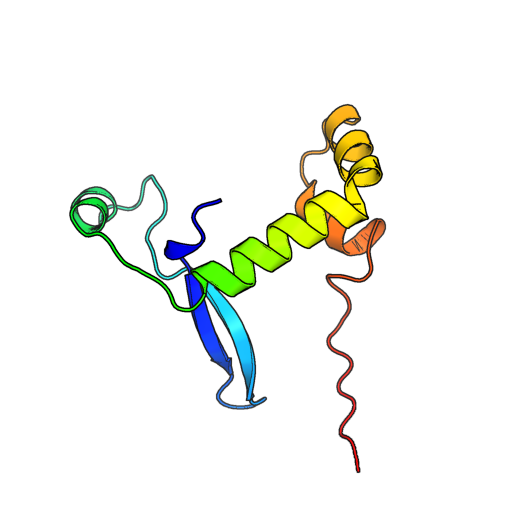OM 755 C CA . ASN A 1 90 ? 2.734 -17.922 4.829 1.00 47.56 90 ASN A CA 1
ATOM 756 C C . ASN A 1 90 ? 2.261 -19.375 4.907 1.00 47.56 90 ASN A C 1
ATOM 758 O O . ASN A 1 90 ? 2.705 -20.142 5.759 1.00 47.56 90 ASN A O 1
ATOM 762 N N . SER A 1 91 ? 1.319 -19.741 4.050 1.00 40.41 91 SER A N 1
ATOM 763 C CA . SER A 1 91 ? 1.039 -21.127 3.720 1.00 40.41 91 SER A CA 1
ATOM 764 C C . SER A 1 91 ? 1.896 -21.464 2.499 1.00 40.41 91 SER A C 1
ATOM 766 O O . SER A 1 91 ? 1.532 -21.063 1.395 1.00 40.41 91 SER A O 1
ATOM 768 N N . PRO A 1 92 ? 3.046 -22.148 2.644 1.00 39.97 92 PRO A N 1
ATOM 769 C CA . PRO A 1 92 ? 3.590 -22.881 1.516 1.00 39.97 92 PRO A CA 1
ATOM 770 C C . PRO A 1 92 ? 2.608 -24.025 1.241 1.00 39.97 92 PRO A C 1
ATOM 772 O O . PRO A 1 92 ? 2.440 -24.922 2.067 1.00 39.97 92 PRO A O 1
ATOM 775 N N . GLU A 1 93 ? 1.883 -23.938 0.130 1.00 36.03 93 GLU A N 1
ATOM 776 C CA . GLU A 1 93 ? 1.148 -25.079 -0.416 1.00 36.03 93 GLU A CA 1
ATOM 777 C C . GLU A 1 93 ? 2.174 -26.177 -0.794 1.00 36.03 93 GLU A C 1
ATOM 779 O O . GLU A 1 93 ? 3.270 -25.820 -1.243 1.00 36.03 93 GLU A O 1
ATOM 784 N N . PRO A 1 94 ? 1.894 -27.468 -0.519 1.00 46.25 94 PRO A N 1
ATOM 785 C CA . PRO A 1 94 ? 2.839 -28.574 -0.717 1.00 46.25 94 PRO A CA 1
ATOM 786 C C . PRO A 1 94 ? 3.275 -28.799 -2.170 1.00 46.25 94 PRO A C 1
ATOM 788 O O . PRO A 1 94 ? 2.501 -28.477 -3.098 1.00 46.25 94 PRO A O 1
#

pLDDT: mean 86.98, std 13.19, range [36.03, 96.56]